Protein AF-Q53CL5-F1 (afdb_monomer_lite)

Secondary structure (DSSP, 8-state):
------HHHHHSTTS-HHHHHHHHHHHHHHHHH-TT------

Foldseek 3Di:
DDDPPDVCVVPPPPDDPVVVVVVVVVVVVVCVVPVPDDDDDD

pLDDT: mean 92.43, std 7.41, range [57.84, 98.19]

Sequence (42 aa):
EGFSGDYHEYFGLQVDEDALVYLMLANHLVHTLYPDSITVAE

Structure (mmCIF, N/CA/C/O backbone):
data_AF-Q53CL5-F1
#
_entry.id   AF-Q53CL5-F1
#
loop_
_atom_site.group_PDB
_atom_site.id
_atom_site.type_symbol
_atom_site.label_atom_id
_atom_site.label_alt_id
_atom_site.label_comp_id
_atom_site.label_asym_id
_atom_site.label_entity_id
_atom_site.label_seq_id
_atom_site.pdbx_PDB_ins_code
_atom_site.Cartn_x
_atom_site.Cartn_y
_atom_site.Cartn_z
_atom_site.occupancy
_atom_site.B_iso_or_equiv
_atom_site.auth_seq_id
_atom_site.auth_comp_id
_atom_site.auth_asym_id
_atom_site.auth_atom_id
_atom_site.pdbx_PDB_model_num
ATOM 1 N N . GLU A 1 1 ? 1.315 0.998 -26.971 1.00 57.84 1 GLU A N 1
ATOM 2 C CA . GLU A 1 1 ? 1.402 -0.406 -26.534 1.00 57.84 1 GLU A CA 1
ATOM 3 C C . GLU A 1 1 ? 0.746 -0.509 -25.176 1.00 57.84 1 GLU A C 1
ATOM 5 O O . GLU A 1 1 ? 0.81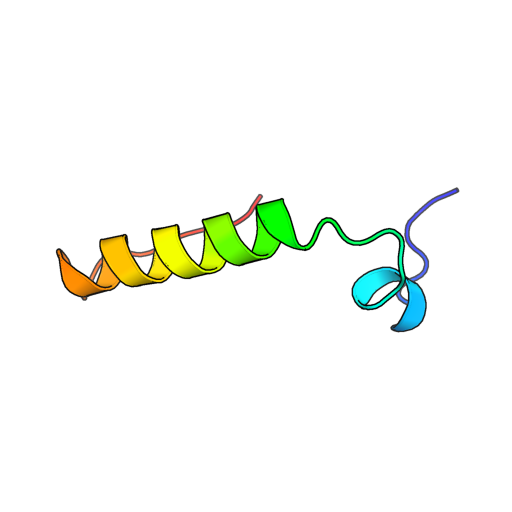6 0.452 -24.418 1.00 57.84 1 GLU A O 1
ATOM 10 N N . GLY A 1 2 ? -0.017 -1.573 -24.955 1.00 78.56 2 GLY A N 1
ATOM 11 C CA . GLY A 1 2 ? -0.714 -1.806 -23.696 1.00 78.56 2 GLY A CA 1
ATOM 12 C C . GLY A 1 2 ? 0.107 -2.721 -22.804 1.00 78.56 2 GLY A C 1
ATOM 13 O O . GLY A 1 2 ? 0.993 -3.421 -23.284 1.00 78.56 2 GLY A O 1
ATOM 14 N N . PHE A 1 3 ? -0.228 -2.713 -21.524 1.00 85.06 3 PHE A N 1
ATOM 15 C CA . PHE A 1 3 ? 0.284 -3.663 -20.553 1.00 85.06 3 PHE A CA 1
ATOM 16 C C . PHE A 1 3 ? 0.029 -5.103 -21.030 1.00 85.06 3 PHE A C 1
ATOM 18 O O . PHE A 1 3 ? -1.116 -5.459 -21.327 1.00 85.06 3 PHE A O 1
ATOM 25 N N . SER A 1 4 ? 1.086 -5.904 -21.165 1.00 89.56 4 SER A N 1
ATOM 26 C CA . SER A 1 4 ? 1.020 -7.266 -21.708 1.00 89.56 4 SER A CA 1
ATOM 27 C C . SER A 1 4 ? 0.694 -8.312 -20.641 1.00 89.56 4 SER A C 1
ATOM 29 O O . SER A 1 4 ? 0.220 -9.400 -20.974 1.00 89.56 4 SER A O 1
ATOM 31 N N . GLY A 1 5 ? 0.906 -7.977 -19.365 1.00 87.12 5 GLY A N 1
ATOM 32 C CA . GLY A 1 5 ? 0.726 -8.900 -18.244 1.00 87.12 5 GLY A CA 1
ATOM 33 C C . GLY A 1 5 ? 1.974 -9.702 -17.883 1.00 87.12 5 GLY A C 1
ATOM 34 O O . GLY A 1 5 ? 1.901 -10.546 -16.989 1.00 87.12 5 GLY A O 1
ATOM 35 N N . ASP A 1 6 ? 3.113 -9.462 -18.541 1.00 89.94 6 ASP A N 1
ATOM 36 C CA . ASP A 1 6 ? 4.391 -10.054 -18.140 1.00 89.94 6 ASP A CA 1
ATOM 37 C C . ASP A 1 6 ? 4.813 -9.534 -16.752 1.00 89.94 6 ASP A C 1
ATOM 39 O O . ASP A 1 6 ? 4.731 -8.344 -16.448 1.00 89.94 6 ASP A O 1
ATOM 43 N N . TYR A 1 7 ? 5.317 -10.427 -15.900 1.00 88.19 7 TYR A N 1
ATOM 44 C CA . TYR A 1 7 ? 5.835 -10.103 -14.569 1.00 88.19 7 TYR A CA 1
ATOM 45 C C . TYR A 1 7 ? 6.958 -9.062 -14.604 1.00 88.19 7 TYR A C 1
ATOM 47 O O . TYR A 1 7 ? 7.079 -8.259 -13.679 1.00 88.19 7 TYR A O 1
ATOM 55 N N . HIS A 1 8 ? 7.747 -9.017 -15.677 1.00 86.81 8 HIS A N 1
ATOM 56 C CA . HIS A 1 8 ? 8.778 -7.991 -15.837 1.00 86.81 8 HIS A CA 1
ATOM 57 C C . HIS A 1 8 ? 8.191 -6.575 -15.919 1.00 86.81 8 HIS A C 1
ATOM 59 O O . HIS A 1 8 ? 8.857 -5.616 -15.531 1.00 86.81 8 HIS A O 1
ATOM 65 N N . 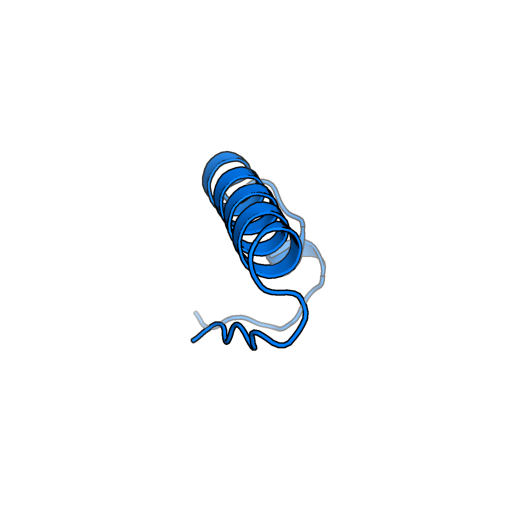GLU A 1 9 ? 6.942 -6.427 -16.367 1.00 86.31 9 GLU A N 1
ATOM 66 C CA . GLU A 1 9 ? 6.253 -5.136 -16.417 1.00 86.31 9 GLU A CA 1
ATOM 67 C C . GLU A 1 9 ? 5.759 -4.687 -15.030 1.00 86.31 9 GLU A C 1
ATOM 69 O O . GLU A 1 9 ? 5.654 -3.486 -14.785 1.00 86.31 9 GLU A O 1
ATOM 74 N N . TYR A 1 10 ? 5.536 -5.630 -14.106 1.00 87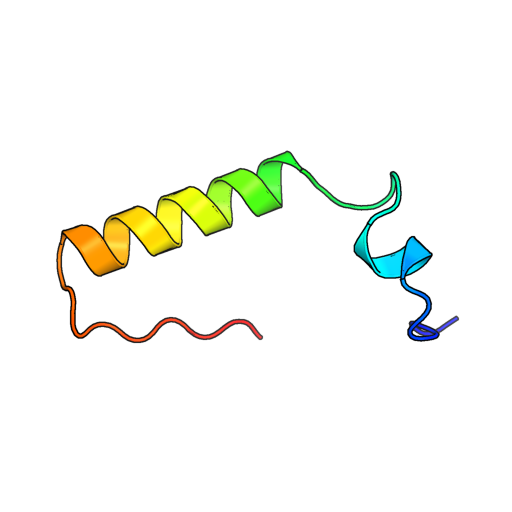.56 10 TYR A N 1
ATOM 75 C CA . TYR A 1 10 ? 5.157 -5.362 -12.713 1.00 87.56 10 TYR A CA 1
ATOM 76 C C . TYR A 1 10 ? 6.347 -5.096 -11.781 1.00 87.56 10 TYR A C 1
ATOM 78 O O . TYR A 1 10 ? 6.187 -4.377 -10.800 1.00 87.56 10 TYR A O 1
ATOM 86 N N . PHE A 1 11 ? 7.510 -5.704 -12.046 1.00 88.25 11 PHE A N 1
ATOM 87 C CA . PHE A 1 11 ? 8.669 -5.711 -11.132 1.00 88.25 11 PHE A CA 1
ATOM 88 C C . PHE A 1 11 ? 9.971 -5.219 -11.787 1.00 88.25 11 PHE A C 1
ATOM 90 O O . PHE A 1 11 ? 11.066 -5.543 -11.327 1.00 88.25 11 PHE A O 1
ATOM 97 N N . GLY A 1 12 ? 9.867 -4.493 -12.898 1.00 85.69 12 GLY A N 1
ATOM 98 C CA . GLY A 1 12 ? 11.019 -3.948 -13.614 1.00 85.69 12 GLY A CA 1
ATOM 99 C C . GLY A 1 12 ? 11.441 -2.562 -13.121 1.00 85.69 12 GLY A C 1
ATOM 100 O O . GLY A 1 12 ? 10.788 -1.946 -12.285 1.00 85.69 12 GLY A O 1
ATOM 101 N N . LEU A 1 13 ? 12.529 -2.040 -13.694 1.00 86.62 13 LEU A N 1
ATOM 102 C CA . LEU A 1 13 ? 13.109 -0.731 -13.344 1.00 86.62 13 LEU A CA 1
ATOM 103 C C . LEU A 1 13 ? 12.191 0.470 -13.647 1.00 86.62 13 LEU A C 1
ATOM 105 O O . LEU A 1 13 ? 12.493 1.588 -13.248 1.00 86.62 13 LEU A O 1
ATOM 109 N N . GLN A 1 14 ? 11.103 0.255 -14.387 1.00 88.19 14 GLN A N 1
ATOM 110 C CA . GLN A 1 14 ? 10.077 1.258 -14.672 1.00 88.19 14 GLN A CA 1
ATOM 111 C C . GLN A 1 14 ? 9.141 1.534 -13.487 1.00 88.19 14 GLN A C 1
ATOM 113 O O . GLN A 1 14 ? 8.353 2.476 -13.546 1.00 88.19 14 GLN A O 1
ATOM 118 N N . VAL A 1 15 ? 9.175 0.691 -12.453 1.00 88.94 15 VAL A N 1
ATOM 119 C CA . VAL A 1 15 ? 8.346 0.845 -11.258 1.00 88.94 15 VAL A CA 1
ATOM 120 C C . VAL A 1 15 ? 8.887 1.990 -10.406 1.00 88.94 15 VAL A C 1
ATOM 122 O O . VAL A 1 15 ? 10.078 2.049 -10.114 1.00 88.94 15 VAL A O 1
ATOM 125 N N . ASP A 1 16 ? 7.999 2.884 -9.978 1.00 93.88 16 ASP A N 1
ATOM 126 C CA . ASP A 1 16 ? 8.339 3.956 -9.046 1.00 93.88 16 ASP A CA 1
ATOM 127 C C . ASP A 1 16 ? 8.339 3.419 -7.605 1.00 93.88 16 ASP A C 1
ATOM 129 O O . ASP A 1 16 ? 7.289 3.231 -6.980 1.00 93.88 16 ASP A O 1
ATOM 133 N N . GLU A 1 17 ? 9.534 3.129 -7.092 1.00 94.06 17 GLU A N 1
ATOM 134 C CA . GLU A 1 17 ? 9.725 2.611 -5.736 1.00 94.06 17 GLU A CA 1
ATOM 135 C C . GLU A 1 17 ? 9.287 3.614 -4.659 1.00 94.06 17 GLU A C 1
ATOM 137 O O . GLU A 1 17 ? 8.704 3.208 -3.651 1.00 94.06 17 GLU A O 1
ATOM 142 N N . ASP A 1 18 ? 9.493 4.916 -4.874 1.00 95.69 18 ASP A N 1
ATOM 143 C CA . ASP A 1 18 ? 9.126 5.952 -3.905 1.00 95.69 18 ASP A CA 1
ATOM 144 C C . ASP A 1 18 ? 7.600 6.048 -3.768 1.00 95.69 18 ASP A C 1
ATOM 146 O O . ASP A 1 18 ? 7.063 6.112 -2.653 1.00 95.69 18 ASP A O 1
ATOM 150 N N . ALA A 1 19 ? 6.881 5.983 -4.893 1.00 95.69 19 ALA A N 1
ATOM 151 C CA . ALA A 1 19 ? 5.422 5.935 -4.902 1.00 95.69 19 ALA A CA 1
ATOM 152 C C . ALA A 1 19 ? 4.883 4.671 -4.208 1.00 95.69 19 ALA A C 1
ATOM 154 O O . ALA A 1 19 ? 3.922 4.750 -3.434 1.00 95.69 19 ALA A O 1
ATOM 155 N N . LEU A 1 20 ? 5.513 3.510 -4.424 1.00 94.88 20 LEU A N 1
ATOM 156 C CA . LEU A 1 20 ? 5.136 2.270 -3.740 1.00 94.88 20 LEU A CA 1
ATOM 157 C C . LEU A 1 20 ? 5.353 2.357 -2.229 1.00 94.88 20 LEU A C 1
ATOM 159 O O . LEU A 1 20 ? 4.451 2.013 -1.461 1.00 94.88 20 LEU A O 1
ATOM 163 N N . VAL A 1 21 ? 6.511 2.851 -1.787 1.00 96.88 21 VAL A N 1
ATOM 164 C CA . VAL A 1 21 ? 6.814 3.030 -0.359 1.00 96.88 21 VAL A CA 1
ATOM 165 C C . VAL A 1 21 ? 5.807 3.978 0.286 1.00 96.88 21 VAL A C 1
ATOM 167 O O . VAL A 1 21 ? 5.304 3.694 1.377 1.00 96.88 21 VAL A O 1
ATOM 170 N N . TYR A 1 22 ? 5.447 5.066 -0.396 1.00 97.69 22 TYR A N 1
ATOM 171 C CA . TYR A 1 22 ? 4.397 5.967 0.068 1.00 97.69 22 TYR A CA 1
ATOM 172 C C . TYR A 1 22 ? 3.059 5.240 0.268 1.00 97.69 22 TYR A C 1
ATOM 174 O O . TYR A 1 22 ? 2.464 5.350 1.341 1.00 97.69 22 TYR A O 1
ATOM 182 N N . LEU A 1 23 ? 2.602 4.456 -0.714 1.00 97.38 23 LEU A N 1
ATOM 183 C CA . LEU A 1 23 ? 1.341 3.711 -0.616 1.00 97.38 23 LEU A CA 1
ATOM 184 C C . LEU A 1 23 ? 1.369 2.662 0.502 1.00 97.38 23 LEU A C 1
ATOM 186 O O . LEU A 1 23 ? 0.374 2.487 1.209 1.00 97.38 23 LEU A O 1
ATOM 190 N N . MET A 1 24 ? 2.506 1.993 0.705 1.00 97.75 24 MET A N 1
ATOM 191 C CA . MET A 1 24 ? 2.693 1.055 1.814 1.00 97.75 24 MET A CA 1
ATOM 192 C C . MET A 1 24 ? 2.546 1.756 3.167 1.00 97.75 24 MET A C 1
ATOM 194 O O . MET A 1 24 ? 1.803 1.283 4.029 1.00 97.75 24 MET A O 1
ATOM 198 N N . LEU A 1 25 ? 3.211 2.901 3.349 1.00 98.06 25 LEU A N 1
ATOM 199 C CA . LEU A 1 25 ? 3.141 3.679 4.587 1.00 98.06 25 LEU A CA 1
ATOM 200 C C . LEU A 1 25 ? 1.751 4.279 4.813 1.00 98.06 25 LEU A C 1
ATOM 202 O O . LEU A 1 25 ? 1.247 4.234 5.934 1.00 98.06 25 LEU A O 1
ATOM 206 N N . ALA A 1 26 ? 1.108 4.793 3.764 1.00 97.81 26 ALA A N 1
ATOM 207 C CA . ALA A 1 26 ? -0.242 5.341 3.838 1.00 97.81 26 ALA A CA 1
ATOM 208 C C . ALA A 1 26 ? -1.259 4.267 4.251 1.00 97.81 26 ALA A C 1
ATOM 210 O O . ALA A 1 26 ? -2.019 4.471 5.198 1.00 97.81 26 ALA A O 1
ATOM 211 N N . ASN A 1 27 ? -1.225 3.093 3.612 1.00 97.81 27 ASN A N 1
ATOM 212 C CA . ASN A 1 27 ? -2.087 1.972 3.987 1.00 97.81 27 ASN A CA 1
ATOM 213 C C . ASN A 1 27 ? -1.798 1.483 5.408 1.00 97.81 27 ASN A C 1
ATOM 215 O O . 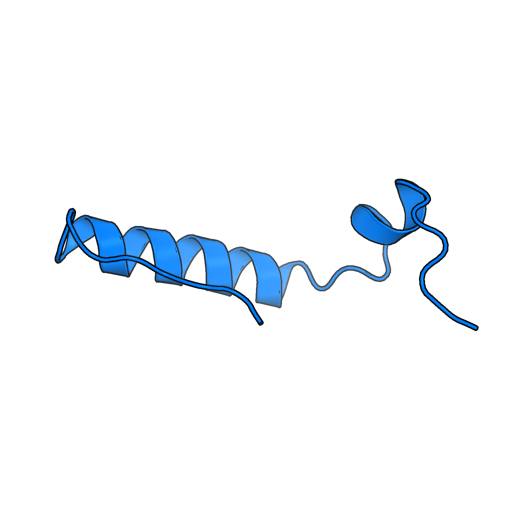ASN A 1 27 ? -2.730 1.197 6.159 1.00 97.81 27 ASN A O 1
ATOM 219 N N . HIS A 1 28 ? -0.528 1.404 5.808 1.00 98.00 28 HIS A N 1
ATOM 220 C CA . HIS A 1 28 ? -0.174 1.024 7.171 1.00 98.00 28 HIS A CA 1
ATOM 221 C C . HIS A 1 28 ? -0.716 2.025 8.200 1.00 98.00 28 HIS A C 1
ATOM 223 O O . HIS A 1 28 ? -1.309 1.619 9.199 1.00 98.00 28 H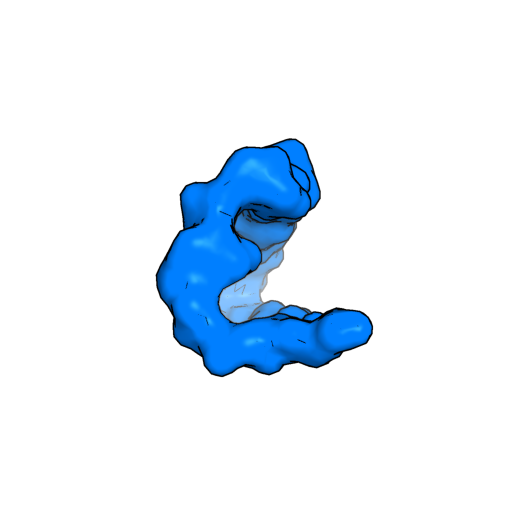IS A O 1
ATOM 229 N N . LEU A 1 29 ? -0.575 3.326 7.939 1.00 98.00 29 LEU A N 1
ATOM 230 C CA . LEU A 1 29 ? -1.079 4.391 8.803 1.00 98.00 29 LEU A CA 1
ATOM 231 C C . LEU A 1 29 ? -2.601 4.314 8.966 1.00 98.00 29 LEU A C 1
ATOM 233 O O . LEU A 1 29 ? -3.093 4.324 10.094 1.00 98.00 29 LEU A O 1
ATOM 237 N N . VAL A 1 30 ? -3.341 4.213 7.859 1.00 98.00 30 VAL A N 1
ATOM 238 C 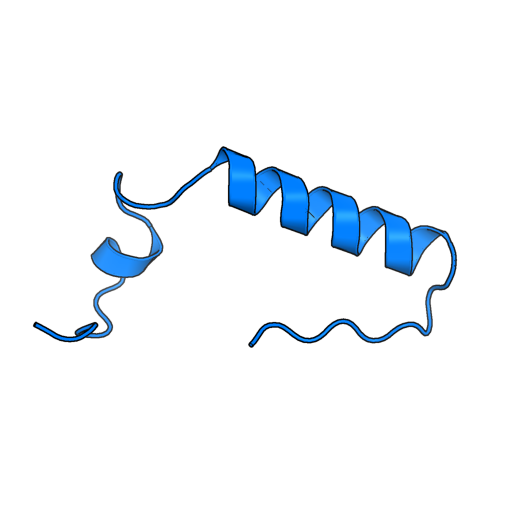CA . VAL A 1 30 ? -4.812 4.173 7.868 1.00 98.00 30 VAL A CA 1
ATOM 239 C C . VAL A 1 30 ? -5.320 3.000 8.704 1.00 98.00 30 VAL A C 1
ATOM 241 O O . VAL A 1 30 ? -6.119 3.211 9.616 1.00 98.00 30 VAL A O 1
ATOM 244 N N . HIS A 1 31 ? -4.799 1.793 8.474 1.00 98.19 31 HIS A N 1
ATOM 245 C CA . HIS A 1 31 ? -5.221 0.608 9.226 1.00 98.19 31 HIS A CA 1
ATOM 246 C C . HIS A 1 31 ? -4.690 0.584 10.670 1.00 98.19 31 HIS A C 1
ATOM 248 O O . HIS A 1 31 ? -5.263 -0.092 11.519 1.00 98.19 31 HIS A O 1
ATOM 254 N N . THR A 1 32 ? -3.630 1.336 10.984 1.00 97.81 32 THR A N 1
ATOM 255 C CA . THR A 1 32 ? -3.170 1.511 12.373 1.00 97.81 32 THR A CA 1
ATOM 256 C C . THR A 1 32 ? -4.113 2.417 13.163 1.00 97.81 32 THR A C 1
ATOM 258 O O . THR A 1 32 ? -4.386 2.152 14.331 1.00 97.81 32 THR A O 1
ATOM 261 N N . LEU A 1 33 ? -4.618 3.487 12.542 1.00 97.88 33 LEU A N 1
ATOM 262 C CA . LEU A 1 33 ? -5.534 4.427 13.193 1.00 97.88 33 LEU A CA 1
ATOM 263 C C . LEU A 1 33 ? -6.966 3.887 13.260 1.00 97.88 33 LEU A C 1
ATOM 265 O O . LEU A 1 33 ? -7.643 4.063 14.271 1.00 97.88 33 LEU A O 1
ATOM 269 N N . TYR A 1 34 ? -7.415 3.228 12.193 1.00 97.06 34 TYR A N 1
ATOM 270 C CA . TYR A 1 34 ? -8.766 2.693 12.053 1.00 97.06 34 TYR A CA 1
ATOM 271 C C . TYR A 1 34 ? -8.706 1.323 11.359 1.00 97.06 34 TYR A C 1
ATOM 273 O O . TYR A 1 34 ? -8.793 1.263 10.129 1.00 97.06 34 TYR A O 1
ATOM 281 N N . PRO A 1 35 ? -8.577 0.226 12.128 1.00 96.62 35 PRO A N 1
ATOM 282 C CA . PRO A 1 35 ? -8.377 -1.123 11.589 1.00 96.62 35 PRO A CA 1
ATOM 283 C C . PRO A 1 35 ? -9.461 -1.608 10.622 1.00 96.62 35 PRO A C 1
ATOM 285 O O . PRO A 1 35 ? -9.159 -2.382 9.721 1.00 96.62 35 PRO A O 1
ATOM 288 N N . ASP A 1 36 ? -10.694 -1.123 10.775 1.00 97.69 36 ASP A N 1
ATOM 289 C CA . ASP A 1 36 ? -11.836 -1.510 9.935 1.00 97.69 36 ASP A CA 1
ATOM 290 C C . ASP A 1 36 ? -11.959 -0.677 8.643 1.00 97.69 36 ASP A C 1
ATOM 292 O O . ASP A 1 36 ? -12.928 -0.816 7.893 1.00 97.69 36 ASP A O 1
ATOM 296 N N . SER A 1 37 ? -11.006 0.224 8.380 1.00 96.94 37 SER A N 1
ATOM 297 C CA . SER A 1 37 ? -10.983 1.006 7.140 1.00 96.94 37 SER A CA 1
ATOM 298 C C . SER A 1 37 ? -10.707 0.114 5.933 1.00 96.94 37 SER A C 1
ATOM 300 O O . SER A 1 37 ? -9.964 -0.856 6.025 1.00 96.94 37 SER A O 1
ATOM 302 N N . ILE A 1 38 ? -11.272 0.478 4.781 1.00 97.44 38 ILE A N 1
ATOM 303 C CA . ILE A 1 38 ? -11.041 -0.208 3.506 1.00 97.44 38 ILE A CA 1
ATOM 304 C C . ILE A 1 38 ? -10.388 0.786 2.549 1.00 97.44 38 ILE A C 1
ATOM 306 O O . ILE A 1 38 ? -10.952 1.849 2.284 1.00 97.44 38 ILE A O 1
ATOM 310 N N . THR A 1 39 ? -9.217 0.439 2.020 1.00 96.69 39 THR A N 1
ATOM 311 C CA . THR A 1 39 ? -8.530 1.210 0.978 1.00 96.69 39 THR A CA 1
ATOM 312 C C . THR A 1 39 ? -8.678 0.522 -0.383 1.00 96.69 39 THR A C 1
ATOM 314 O O . THR A 1 39 ? -8.637 -0.703 -0.482 1.00 96.69 39 THR A O 1
ATOM 317 N N . VAL A 1 40 ? -8.904 1.309 -1.440 1.00 96.56 40 VAL A N 1
ATOM 318 C CA . VAL A 1 40 ? -9.125 0.833 -2.818 1.00 96.56 40 VAL A CA 1
ATOM 319 C C . VAL A 1 40 ? -8.143 1.554 -3.738 1.00 96.56 40 VAL A C 1
ATOM 321 O O . VAL A 1 40 ? -8.032 2.776 -3.662 1.00 96.56 40 VAL A O 1
ATOM 324 N N . ALA A 1 41 ? -7.432 0.802 -4.578 1.00 95.06 41 ALA A N 1
ATOM 325 C CA . ALA A 1 41 ? -6.613 1.343 -5.662 1.00 95.06 41 ALA A CA 1
ATOM 326 C C . ALA A 1 41 ? -7.445 1.393 -6.956 1.00 95.06 41 ALA A C 1
ATOM 328 O O . ALA A 1 41 ? -8.180 0.441 -7.227 1.00 95.06 41 ALA A O 1
ATOM 329 N N . GLU A 1 42 ? -7.355 2.500 -7.702 1.00 87.88 42 GLU A N 1
ATOM 330 C CA . GLU A 1 42 ? -7.979 2.690 -9.027 1.00 87.88 42 GLU A CA 1
ATOM 331 C C . GLU A 1 42 ? -7.095 2.134 -10.148 1.00 87.88 42 GLU A C 1
ATOM 333 O O . GLU A 1 42 ? -5.863 2.364 -10.092 1.00 87.88 42 GLU A O 1
#

Radius of gyration: 13.77 Å; chains: 1; bounding box: 25×16×40 Å

Organism: Canis lupus familiaris (NCBI:txid9615)